Protein AF-A0A538PQ55-F1 (afdb_monomer)

Foldseek 3Di:
DPDPPLDDPVVLLVVLCVPQNPDDDCVVPVVSVVVSCVVCVCNVCVPPPPRDDDDDDDDDDDDDDDDDPPPDPDPCPPVNVVVVVVVVVVVVVVVVVVVVVVVVD

Radius of gyration: 23.73 Å; Cα contacts (8 Å, |Δi|>4): 25; chains: 1; bounding box: 51×31×63 Å

Solvent-accessible surface area (backbone atoms only — not comparable to full-atom values): 6960 Å² total; per-residue (Å²): 102,79,77,80,78,77,70,52,70,69,55,53,53,52,50,48,34,72,75,63,42,92,69,76,60,55,89,84,46,55,65,56,61,55,51,51,43,70,76,42,33,80,66,70,40,68,82,42,96,87,64,78,86,84,87,86,78,86,62,77,87,83,80,96,70,93,70,85,85,86,79,73,82,87,70,77,46,72,70,55,53,54,51,52,53,56,51,51,53,52,51,51,55,55,48,51,55,52,49,51,62,59,71,78,105

Secondary structure (DSSP, 8-state):
--------HHHHHHHHHHHH-S---TTT-THHHHHHHHHHHHHHSTT-TTS-----------S--------STT---HHHHHHHHHHHHHHHHHHHHHHHHHHT-

Mean predicted aligned error: 19.4 Å

pLDDT: mean 71.1, std 18.56, range [37.12, 94.06]

Sequence (105 aa):
MAKKKTLSDKEIVKEVITNFGPVIDLRKTPNVIIEILRRHGGSVVADAPDGGVSVAGVGTPPGPATRNISSLGNVVDNVQLMKEILKLSKQVASLSERLEKVTVK

Structure (mmCIF, N/CA/C/O backbone):
data_AF-A0A538PQ55-F1
#
_entry.id   AF-A0A538PQ55-F1
#
loop_
_atom_site.group_PDB
_atom_site.id
_atom_site.type_symbol
_atom_site.label_atom_id
_atom_site.label_alt_id
_atom_site.label_comp_id
_atom_site.label_asym_id
_atom_site.label_entity_id
_atom_site.label_seq_id
_atom_site.pdbx_PDB_ins_code
_atom_site.Cartn_x
_atom_site.Cartn_y
_atom_site.Cartn_z
_atom_site.occupancy
_atom_site.B_iso_or_equiv
_atom_site.auth_seq_id
_atom_site.auth_comp_id
_atom_site.auth_asym_id
_atom_site.auth_atom_id
_atom_site.pdbx_PDB_model_num
ATOM 1 N N . MET A 1 1 ? 22.598 18.537 2.824 1.00 37.12 1 MET A N 1
ATOM 2 C CA . MET A 1 1 ? 21.286 18.303 2.179 1.00 37.12 1 MET A CA 1
ATOM 3 C C . MET A 1 1 ? 21.435 17.100 1.265 1.00 37.12 1 MET A C 1
ATOM 5 O O . MET A 1 1 ? 22.252 17.159 0.356 1.00 37.12 1 MET A O 1
ATOM 9 N N . ALA A 1 2 ? 20.763 15.984 1.554 1.00 40.12 2 ALA A N 1
ATOM 10 C CA . ALA A 1 2 ? 20.844 14.805 0.697 1.00 40.12 2 ALA A CA 1
ATOM 11 C C . ALA A 1 2 ? 20.109 15.109 -0.614 1.00 40.12 2 ALA A C 1
ATOM 13 O O . ALA A 1 2 ? 18.914 15.398 -0.612 1.00 40.12 2 ALA A O 1
ATOM 14 N N . LYS A 1 3 ? 20.848 15.109 -1.723 1.00 38.94 3 LYS A N 1
ATOM 15 C CA . LYS A 1 3 ? 20.304 15.274 -3.069 1.00 38.94 3 LYS A CA 1
ATOM 16 C C . LYS A 1 3 ? 19.341 14.106 -3.298 1.00 38.94 3 LYS A C 1
ATOM 18 O O . LYS A 1 3 ? 19.791 12.963 -3.352 1.00 38.94 3 LYS A O 1
ATOM 23 N N . LYS A 1 4 ? 18.028 14.370 -3.333 1.00 50.94 4 LYS A N 1
ATOM 24 C CA . LYS A 1 4 ? 17.005 13.348 -3.602 1.00 50.94 4 LYS A CA 1
ATOM 25 C C . LYS A 1 4 ? 17.358 12.737 -4.956 1.00 50.94 4 LYS A C 1
ATOM 27 O O . LYS A 1 4 ? 17.288 13.423 -5.971 1.00 50.94 4 LYS A O 1
ATOM 32 N N . LYS A 1 5 ? 17.855 11.498 -4.952 1.00 53.06 5 LYS A N 1
ATOM 33 C CA . LYS A 1 5 ? 18.203 10.780 -6.175 1.00 53.06 5 LYS A CA 1
ATOM 34 C C . LYS A 1 5 ? 16.888 10.522 -6.900 1.00 53.06 5 LYS A C 1
ATOM 36 O O . LYS A 1 5 ? 16.117 9.665 -6.485 1.00 53.06 5 LYS A O 1
ATOM 41 N N . THR A 1 6 ? 16.600 11.333 -7.907 1.00 62.59 6 THR A N 1
ATOM 42 C CA . THR A 1 6 ? 15.527 11.084 -8.865 1.00 62.59 6 THR A CA 1
ATOM 43 C C . THR A 1 6 ? 15.888 9.792 -9.581 1.00 62.59 6 THR A C 1
ATOM 45 O O . THR A 1 6 ? 16.841 9.761 -10.361 1.00 62.59 6 THR A O 1
ATOM 48 N N . LEU A 1 7 ? 15.214 8.702 -9.217 1.00 68.00 7 LEU A N 1
ATOM 49 C CA . LEU A 1 7 ? 15.305 7.461 -9.972 1.00 68.00 7 LEU A CA 1
ATOM 50 C C . LEU A 1 7 ? 14.696 7.723 -11.344 1.00 68.00 7 LEU A C 1
ATOM 52 O O . LEU A 1 7 ? 13.666 8.387 -11.449 1.00 68.00 7 LEU A O 1
ATOM 56 N N . SER A 1 8 ? 15.349 7.228 -12.385 1.00 78.88 8 SER A N 1
ATOM 57 C CA . SER A 1 8 ? 14.765 7.243 -13.720 1.00 78.88 8 SER A CA 1
ATOM 58 C C . SER A 1 8 ? 13.537 6.332 -13.758 1.00 78.88 8 SER A C 1
ATOM 60 O O . SER A 1 8 ? 13.490 5.313 -13.063 1.00 78.88 8 SER A O 1
ATOM 62 N N . ASP A 1 9 ? 12.566 6.638 -14.616 1.00 79.06 9 ASP A N 1
ATOM 63 C CA . ASP A 1 9 ? 11.341 5.835 -14.762 1.00 79.06 9 ASP A CA 1
ATOM 64 C C . ASP A 1 9 ? 11.636 4.349 -15.004 1.00 79.06 9 ASP A C 1
ATOM 66 O O . ASP A 1 9 ? 10.947 3.465 -14.499 1.00 79.06 9 ASP A O 1
ATOM 70 N N . LYS A 1 10 ? 12.727 4.057 -15.721 1.00 84.19 10 LYS A N 1
ATOM 71 C CA . LYS A 1 10 ? 13.191 2.689 -15.989 1.00 84.19 10 LYS A CA 1
ATOM 72 C C . LYS A 1 10 ? 13.616 1.949 -14.721 1.00 84.19 10 LYS A C 1
ATOM 74 O O . LYS A 1 10 ? 13.392 0.745 -14.615 1.00 84.19 10 LYS A O 1
ATOM 79 N N . GLU A 1 11 ? 14.231 2.644 -13.770 1.00 85.25 11 GLU A N 1
ATOM 80 C CA . GLU A 1 11 ? 14.621 2.065 -12.483 1.00 85.25 11 GLU A CA 1
ATOM 81 C C . GLU A 1 11 ? 13.392 1.794 -11.614 1.00 85.25 11 GLU A C 1
ATOM 83 O O . GLU A 1 11 ? 13.306 0.722 -11.019 1.00 85.25 11 GLU A O 1
ATOM 88 N N . ILE A 1 12 ? 12.410 2.702 -11.624 1.00 84.31 12 ILE A N 1
ATOM 89 C CA . ILE A 1 12 ? 11.134 2.529 -10.914 1.00 84.31 12 ILE A CA 1
ATOM 90 C C . ILE A 1 12 ? 10.382 1.314 -11.464 1.00 84.31 12 ILE A C 1
ATOM 92 O O . ILE A 1 12 ? 9.971 0.443 -10.701 1.00 84.31 12 ILE A O 1
ATOM 96 N N . VAL A 1 13 ? 10.250 1.197 -12.788 1.00 86.19 13 VAL A N 1
ATOM 97 C CA . VAL A 1 13 ? 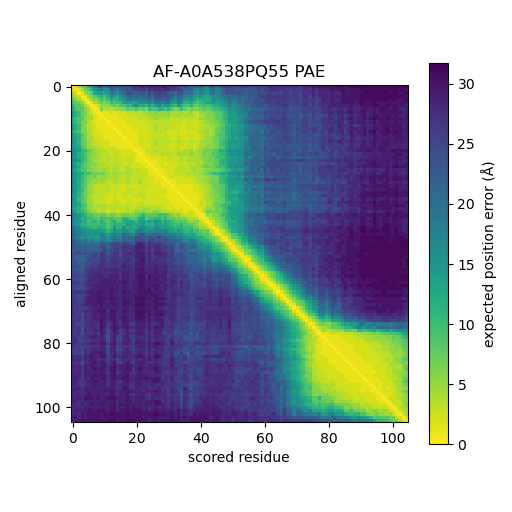9.587 0.047 -13.426 1.00 86.19 13 VAL A CA 1
ATOM 98 C C . VAL A 1 13 ? 10.309 -1.259 -13.090 1.00 86.19 13 VAL A C 1
ATOM 100 O O . VAL A 1 13 ? 9.663 -2.248 -12.749 1.00 86.19 13 VAL A O 1
ATOM 103 N N . LYS A 1 14 ? 11.647 -1.273 -13.124 1.00 90.19 14 LYS A N 1
ATOM 104 C CA . LYS A 1 14 ? 12.435 -2.456 -12.751 1.00 90.19 14 LYS A CA 1
ATOM 105 C C . LYS A 1 14 ? 12.204 -2.857 -11.293 1.00 90.19 14 LYS A C 1
ATOM 107 O O . LYS A 1 14 ? 12.063 -4.045 -11.006 1.00 90.19 14 LYS A O 1
ATOM 112 N N . GLU A 1 15 ? 12.154 -1.893 -10.383 1.00 87.88 15 GLU A N 1
ATOM 113 C CA . GLU A 1 15 ? 11.885 -2.131 -8.964 1.00 87.88 15 GLU A CA 1
ATOM 114 C C . GLU A 1 15 ? 10.468 -2.675 -8.741 1.00 87.88 15 GLU A C 1
ATOM 116 O O . GLU A 1 15 ? 10.294 -3.660 -8.023 1.00 87.88 15 GLU A O 1
ATOM 121 N N . VAL A 1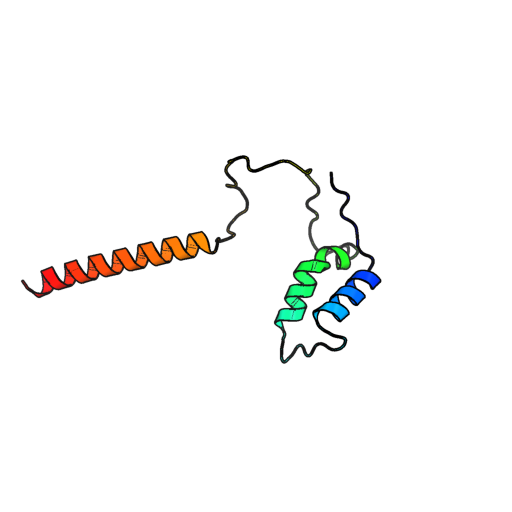 16 ? 9.464 -2.107 -9.414 1.00 89.06 16 VAL A N 1
ATOM 122 C CA . VAL A 1 16 ? 8.075 -2.589 -9.355 1.00 89.06 16 VAL A CA 1
ATOM 123 C C . VAL A 1 16 ? 7.976 -4.029 -9.856 1.00 89.06 16 VAL A C 1
ATOM 125 O O . VAL A 1 16 ? 7.392 -4.866 -9.172 1.00 89.06 16 VAL A O 1
ATOM 128 N N . ILE A 1 17 ? 8.601 -4.346 -10.993 1.00 89.81 17 ILE A N 1
ATOM 129 C CA . ILE A 1 17 ? 8.617 -5.712 -11.539 1.00 89.81 17 ILE A CA 1
ATOM 130 C C . ILE A 1 17 ? 9.326 -6.681 -10.586 1.00 89.81 17 ILE A C 1
ATOM 132 O O . ILE A 1 17 ? 8.881 -7.814 -10.421 1.00 89.81 17 ILE A O 1
ATOM 136 N N . THR A 1 18 ? 10.406 -6.244 -9.935 1.00 90.31 18 THR A N 1
ATOM 137 C CA . THR A 1 18 ? 11.163 -7.080 -8.988 1.00 90.31 18 THR A CA 1
ATOM 138 C C . THR A 1 18 ? 10.343 -7.403 -7.739 1.00 90.31 18 THR A C 1
ATOM 140 O O . THR A 1 18 ? 10.374 -8.533 -7.262 1.00 90.31 18 THR A O 1
ATOM 143 N N . ASN A 1 19 ? 9.597 -6.427 -7.220 1.00 86.44 19 ASN A N 1
ATOM 144 C CA . ASN A 1 19 ? 8.868 -6.562 -5.958 1.00 86.44 19 ASN A CA 1
ATOM 145 C C . ASN A 1 19 ? 7.470 -7.173 -6.118 1.00 86.44 19 ASN A C 1
ATOM 147 O O . ASN A 1 19 ? 7.015 -7.896 -5.235 1.00 86.44 19 ASN A O 1
ATOM 151 N N . PHE A 1 20 ? 6.781 -6.876 -7.222 1.00 87.44 20 PHE A N 1
ATOM 152 C CA . PHE A 1 20 ? 5.370 -7.228 -7.420 1.00 87.44 20 PHE A CA 1
ATOM 153 C C . PHE A 1 20 ? 5.127 -8.144 -8.627 1.00 87.44 20 PHE A C 1
ATOM 155 O O . PHE A 1 20 ? 4.012 -8.627 -8.814 1.00 87.44 20 PHE A O 1
ATOM 162 N N . GLY A 1 21 ? 6.165 -8.424 -9.418 1.00 87.88 21 GLY A N 1
ATOM 163 C CA . GLY A 1 21 ? 6.094 -9.268 -10.604 1.00 87.88 21 GLY A CA 1
ATOM 164 C C . GLY A 1 21 ? 5.774 -8.500 -11.895 1.00 87.88 21 GLY A C 1
ATOM 165 O O . GLY A 1 21 ? 5.446 -7.314 -11.875 1.00 87.88 21 GLY A O 1
ATOM 166 N N . PRO A 1 22 ? 5.874 -9.176 -13.053 1.00 89.50 22 PRO A N 1
ATOM 167 C CA . PRO A 1 22 ? 5.673 -8.557 -14.365 1.00 89.50 22 PRO A CA 1
ATOM 168 C C . PRO A 1 22 ? 4.205 -8.232 -14.682 1.00 89.50 22 PRO A C 1
ATOM 170 O O . PRO A 1 22 ? 3.942 -7.411 -15.556 1.00 89.50 22 PRO A O 1
ATOM 173 N N . VAL A 1 23 ? 3.248 -8.874 -14.002 1.00 91.56 23 VAL A N 1
ATOM 174 C CA . VAL A 1 23 ? 1.806 -8.677 -14.205 1.00 91.56 23 VAL A CA 1
ATOM 175 C C . VAL A 1 23 ? 1.131 -8.533 -12.848 1.00 91.56 23 VAL A C 1
ATOM 177 O O . VAL A 1 23 ? 1.236 -9.421 -12.005 1.00 91.56 23 VAL A O 1
ATOM 180 N N . ILE A 1 24 ? 0.410 -7.427 -12.659 1.00 89.62 24 ILE A N 1
ATOM 181 C CA . ILE A 1 24 ? -0.310 -7.116 -11.421 1.00 89.62 24 ILE A CA 1
ATOM 182 C C . ILE A 1 24 ? -1.813 -7.154 -11.712 1.00 89.62 24 ILE A C 1
ATOM 184 O O . ILE A 1 24 ? -2.325 -6.362 -12.503 1.00 89.62 24 ILE A O 1
ATOM 188 N N . ASP A 1 25 ? -2.532 -8.067 -11.060 1.00 91.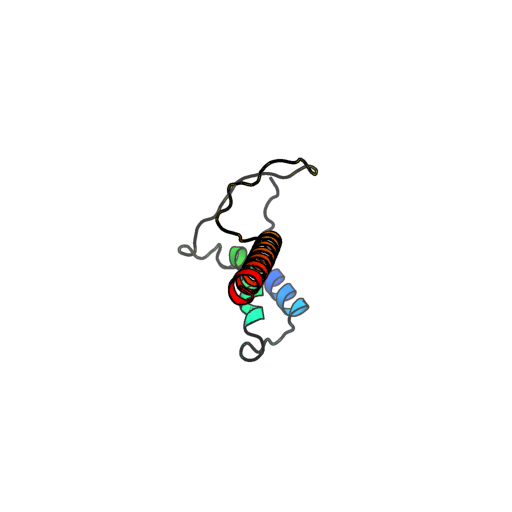62 25 ASP A N 1
ATOM 189 C CA . ASP A 1 25 ? 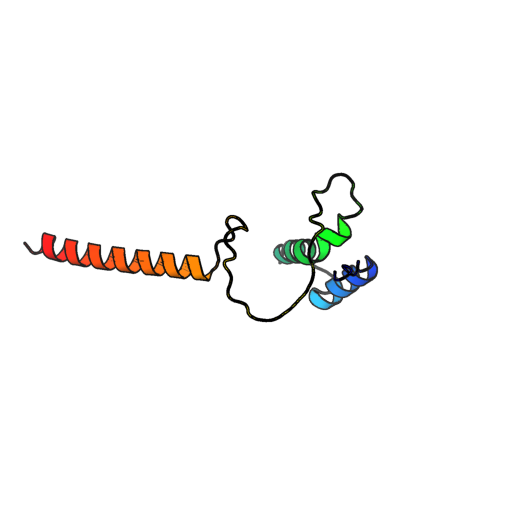-3.994 -8.148 -11.135 1.00 91.62 25 ASP A CA 1
ATOM 190 C C . ASP A 1 25 ? -4.629 -7.227 -10.085 1.00 91.62 25 ASP A C 1
ATOM 192 O O . ASP A 1 25 ? -4.855 -7.605 -8.933 1.00 91.62 25 ASP A O 1
ATOM 196 N N . LEU A 1 26 ? -4.941 -5.998 -10.495 1.00 91.06 26 LEU A N 1
ATOM 197 C CA . LEU A 1 26 ? -5.492 -4.969 -9.610 1.00 91.06 26 LEU A CA 1
ATOM 198 C C . LEU A 1 26 ? -6.880 -5.307 -9.047 1.00 91.06 26 LEU A C 1
ATOM 200 O O . LEU A 1 26 ? -7.288 -4.695 -8.062 1.00 91.06 26 LEU A O 1
ATOM 204 N N . ARG A 1 27 ? -7.613 -6.268 -9.627 1.00 89.62 27 ARG A N 1
ATOM 205 C CA . ARG A 1 27 ? -8.897 -6.717 -9.059 1.00 89.62 27 ARG A CA 1
ATOM 206 C C . ARG A 1 27 ? -8.688 -7.584 -7.827 1.00 89.62 27 ARG A C 1
ATOM 208 O O . ARG A 1 27 ? -9.500 -7.543 -6.909 1.00 89.62 27 AR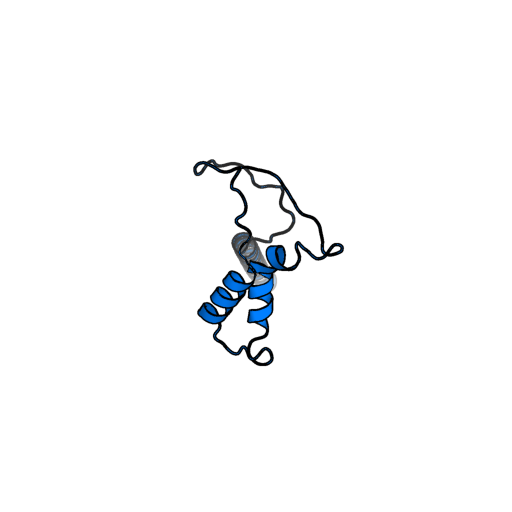G A O 1
ATOM 215 N N . LYS A 1 28 ? -7.607 -8.364 -7.810 1.00 90.31 28 LYS A N 1
ATOM 216 C CA . LYS A 1 28 ? -7.243 -9.229 -6.683 1.00 90.31 28 LYS A CA 1
ATOM 217 C C . LYS A 1 28 ? -6.452 -8.473 -5.625 1.00 90.31 28 LYS A C 1
ATOM 219 O O . LYS A 1 28 ? -6.654 -8.706 -4.437 1.00 90.31 28 LYS A O 1
ATOM 224 N N . THR A 1 29 ? -5.562 -7.575 -6.043 1.00 88.19 29 THR A N 1
ATOM 225 C CA . THR A 1 29 ? -4.639 -6.868 -5.145 1.00 88.19 29 THR A CA 1
ATOM 226 C C . THR A 1 29 ? -4.583 -5.359 -5.432 1.00 88.19 29 THR A C 1
ATOM 228 O O . THR A 1 29 ? -3.533 -4.820 -5.786 1.00 88.19 29 THR A O 1
ATOM 231 N N . PRO A 1 30 ? -5.689 -4.621 -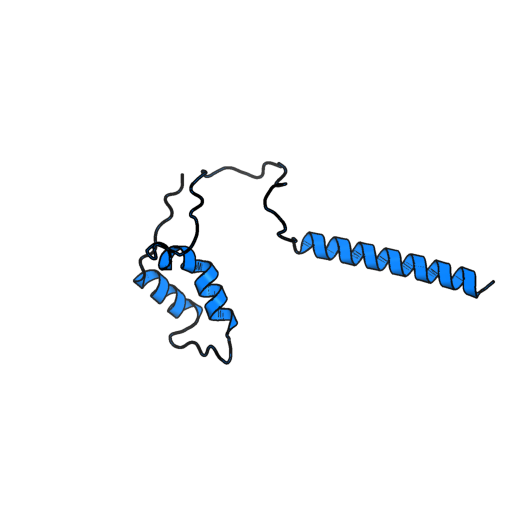5.210 1.00 87.75 30 PRO A N 1
ATOM 232 C CA . PRO A 1 30 ? -5.742 -3.174 -5.457 1.00 87.75 30 PRO A CA 1
ATOM 233 C C . PRO A 1 30 ? -4.777 -2.368 -4.572 1.00 87.75 30 PRO A C 1
ATOM 235 O O . PRO A 1 30 ? -4.401 -1.251 -4.903 1.00 87.75 30 PRO A O 1
ATOM 238 N N . ASN A 1 31 ? -4.325 -2.927 -3.452 1.00 88.06 31 ASN A N 1
ATOM 239 C CA . ASN A 1 31 ? -3.430 -2.236 -2.519 1.00 88.06 31 ASN A CA 1
ATOM 240 C C . ASN A 1 31 ? -2.036 -1.979 -3.120 1.00 88.06 31 ASN A C 1
ATOM 242 O O . ASN A 1 31 ? -1.362 -1.026 -2.737 1.00 88.06 31 ASN A O 1
ATOM 246 N N . VAL A 1 32 ? -1.623 -2.807 -4.086 1.00 88.31 32 VAL A N 1
ATOM 247 C CA . VAL A 1 32 ? -0.292 -2.747 -4.705 1.00 88.31 32 VAL A CA 1
ATOM 248 C C . VAL A 1 32 ? -0.093 -1.430 -5.452 1.00 88.31 32 VAL A C 1
ATOM 250 O O . VAL A 1 32 ? 0.953 -0.800 -5.314 1.00 88.31 32 VAL A O 1
ATOM 253 N N . ILE A 1 33 ? -1.107 -0.946 -6.181 1.00 85.00 33 ILE A N 1
ATOM 254 C CA . ILE A 1 33 ? -0.985 0.328 -6.906 1.00 85.00 33 ILE A CA 1
ATOM 255 C C . ILE A 1 33 ? -0.869 1.520 -5.949 1.00 85.00 33 ILE A C 1
ATOM 257 O O . ILE A 1 33 ? -0.097 2.442 -6.203 1.00 85.00 33 ILE A O 1
ATOM 261 N N . ILE A 1 34 ? -1.566 1.478 -4.809 1.00 84.25 34 ILE A N 1
ATOM 262 C CA . ILE A 1 34 ? -1.485 2.522 -3.779 1.00 84.25 34 ILE A CA 1
ATOM 263 C C . ILE A 1 34 ? -0.075 2.561 -3.179 1.00 84.25 34 ILE A C 1
ATOM 265 O O . ILE A 1 34 ? 0.478 3.640 -2.963 1.00 84.25 34 ILE A O 1
ATOM 269 N N . GLU A 1 35 ? 0.534 1.399 -2.942 1.00 84.19 35 GLU A N 1
ATOM 270 C CA . GLU A 1 35 ? 1.896 1.310 -2.416 1.00 84.19 35 GLU A CA 1
ATOM 271 C C . GLU A 1 35 ? 2.940 1.830 -3.416 1.00 84.19 35 GLU A C 1
ATOM 273 O O . GLU A 1 35 ? 3.814 2.616 -3.037 1.00 84.19 35 GLU A O 1
ATOM 278 N N . ILE A 1 36 ? 2.807 1.471 -4.697 1.00 86.31 36 ILE A N 1
ATOM 279 C CA . ILE A 1 36 ? 3.678 1.962 -5.777 1.00 86.31 36 ILE A CA 1
ATOM 280 C C . ILE A 1 36 ? 3.592 3.490 -5.877 1.00 86.31 36 ILE A C 1
ATOM 282 O O . ILE A 1 36 ? 4.621 4.166 -5.903 1.00 86.31 36 ILE A O 1
ATOM 286 N N . LEU A 1 37 ? 2.382 4.055 -5.862 1.00 83.38 37 LEU A N 1
ATOM 287 C CA . LEU A 1 37 ? 2.171 5.504 -5.908 1.00 83.38 37 LEU A CA 1
ATOM 288 C C . LEU A 1 37 ? 2.674 6.209 -4.646 1.00 83.38 37 LEU A C 1
ATOM 290 O O . LEU A 1 37 ? 3.244 7.293 -4.735 1.00 83.38 37 LEU A O 1
ATOM 294 N N . ARG A 1 38 ? 2.542 5.604 -3.465 1.00 80.75 38 ARG A N 1
ATOM 295 C CA . ARG A 1 38 ? 3.105 6.171 -2.233 1.00 80.75 38 ARG A CA 1
ATOM 296 C C . ARG A 1 38 ? 4.635 6.220 -2.283 1.00 80.75 38 ARG A C 1
ATOM 298 O O . ARG A 1 38 ? 5.220 7.195 -1.816 1.00 80.75 38 ARG A O 1
ATOM 305 N N . ARG A 1 39 ? 5.284 5.184 -2.824 1.00 82.56 39 ARG A N 1
ATOM 306 C CA . ARG A 1 39 ? 6.753 5.075 -2.864 1.00 82.56 39 ARG A CA 1
ATOM 307 C C . ARG A 1 39 ? 7.375 5.887 -4.004 1.00 82.56 39 ARG A C 1
ATOM 309 O O . ARG A 1 39 ? 8.421 6.500 -3.803 1.00 82.56 39 ARG A O 1
ATOM 316 N N . HIS A 1 40 ? 6.721 5.942 -5.164 1.00 81.00 40 HIS A N 1
ATOM 317 C CA . HIS A 1 40 ? 7.286 6.515 -6.393 1.00 81.00 40 HIS A CA 1
ATOM 318 C C . HIS A 1 40 ? 6.470 7.665 -7.001 1.00 81.00 40 HIS A C 1
ATOM 320 O O . HIS A 1 40 ? 6.963 8.345 -7.898 1.00 81.00 40 HIS A O 1
ATOM 326 N N . GLY A 1 41 ? 5.262 7.950 -6.508 1.00 67.31 41 GLY A N 1
ATOM 327 C CA . GLY A 1 41 ? 4.375 8.979 -7.067 1.00 67.31 41 GLY A CA 1
ATOM 328 C C . GLY A 1 41 ? 4.995 10.373 -7.062 1.00 67.31 41 GLY A C 1
ATOM 329 O O . GLY A 1 41 ? 4.880 11.092 -8.040 1.00 67.31 41 GLY A O 1
ATOM 330 N N . GLY A 1 42 ? 5.777 10.724 -6.039 1.00 68.62 42 GLY A N 1
ATOM 331 C CA . GLY A 1 42 ? 6.512 11.995 -6.020 1.00 68.62 42 GLY A CA 1
ATOM 332 C C . GLY A 1 42 ? 7.680 12.092 -7.014 1.00 68.62 42 GLY A C 1
ATOM 333 O O . GLY A 1 42 ? 8.289 13.152 -7.096 1.00 68.62 42 GLY A O 1
ATOM 334 N N . SER A 1 43 ? 8.041 11.004 -7.703 1.00 62.50 43 SER A N 1
ATOM 335 C CA . SER A 1 43 ? 9.037 10.988 -8.788 1.00 62.50 43 SER A CA 1
ATOM 336 C C . SER A 1 43 ? 8.368 10.977 -10.163 1.00 62.50 43 SER A C 1
ATOM 338 O O . SER A 1 43 ? 8.889 11.590 -11.079 1.00 62.50 43 SER A O 1
ATOM 340 N N . VAL A 1 44 ? 7.208 10.322 -10.287 1.00 59.31 44 VAL A N 1
ATOM 341 C CA . VAL A 1 44 ? 6.435 10.218 -11.540 1.00 59.31 44 VAL A CA 1
ATOM 342 C C . VAL A 1 44 ? 5.559 11.456 -11.782 1.00 59.31 44 VAL A C 1
ATOM 344 O O . VAL A 1 44 ? 5.337 11.853 -12.918 1.00 59.31 44 VAL A O 1
ATOM 347 N N . VAL A 1 45 ? 5.067 12.092 -10.715 1.00 56.94 45 VAL A N 1
ATOM 348 C CA . VAL A 1 45 ? 4.182 13.274 -10.777 1.00 56.94 45 VAL A CA 1
ATOM 349 C C . VAL A 1 45 ? 4.981 14.587 -10.750 1.00 56.94 45 VAL A C 1
ATOM 351 O O . VAL A 1 45 ? 4.417 15.654 -10.949 1.00 56.94 45 VAL A O 1
ATOM 354 N N . ALA A 1 46 ? 6.303 14.532 -10.550 1.00 53.53 46 ALA A N 1
ATOM 355 C CA . ALA A 1 46 ? 7.153 15.724 -10.487 1.00 53.53 46 ALA A CA 1
ATOM 356 C C . ALA A 1 46 ? 7.203 16.523 -11.808 1.00 53.53 46 ALA A C 1
ATOM 358 O O . ALA A 1 46 ? 7.425 17.729 -11.758 1.00 53.53 46 ALA A O 1
ATOM 359 N N . ASP A 1 47 ? 6.942 15.877 -12.951 1.00 51.00 47 ASP A N 1
ATOM 360 C CA . ASP A 1 47 ? 6.860 16.517 -14.275 1.00 51.00 47 ASP A CA 1
ATOM 361 C C . ASP A 1 47 ? 5.418 16.872 -14.698 1.00 51.00 47 ASP A C 1
ATOM 363 O O . ASP A 1 47 ? 5.195 17.362 -15.805 1.00 51.00 47 ASP A O 1
ATOM 367 N N . ALA A 1 48 ? 4.419 16.657 -13.831 1.00 51.88 48 ALA A N 1
ATOM 368 C CA . ALA A 1 48 ? 3.043 17.083 -14.070 1.00 51.88 48 ALA A CA 1
ATOM 369 C C . ALA A 1 48 ? 2.802 18.450 -13.391 1.00 51.88 48 ALA A C 1
ATOM 371 O O . ALA A 1 48 ? 2.756 18.512 -12.159 1.00 51.88 48 ALA A O 1
ATOM 372 N N . PRO A 1 49 ? 2.627 19.550 -14.151 1.00 51.06 49 PRO A N 1
ATOM 373 C CA . PRO A 1 49 ? 2.603 20.907 -13.598 1.00 51.06 49 PRO A CA 1
ATOM 374 C C . PRO A 1 49 ? 1.426 21.228 -12.654 1.00 51.06 49 PRO A C 1
ATOM 376 O O . PRO A 1 49 ? 1.474 22.259 -11.995 1.00 51.06 49 PRO A O 1
ATOM 379 N N . ASP A 1 50 ? 0.436 20.340 -12.493 1.00 51.31 50 ASP A N 1
ATOM 380 C CA . ASP A 1 50 ? -0.766 20.585 -11.672 1.00 51.31 50 ASP A CA 1
ATOM 381 C C . ASP A 1 50 ? -0.957 19.586 -10.503 1.00 51.31 50 ASP A C 1
ATOM 383 O O . ASP A 1 50 ? -2.063 19.386 -10.000 1.00 51.31 50 ASP A O 1
ATOM 387 N N . GLY A 1 51 ? 0.122 18.941 -10.039 1.00 48.94 51 GLY A N 1
ATOM 388 C CA . GLY A 1 51 ? 0.069 17.788 -9.127 1.00 48.94 51 GLY A CA 1
ATOM 389 C C . GLY A 1 51 ? 0.603 17.960 -7.696 1.00 48.94 51 GLY A C 1
ATOM 390 O O . GLY A 1 51 ? 1.046 16.973 -7.120 1.00 48.94 51 GLY A O 1
ATOM 391 N N . GLY A 1 52 ? 0.573 19.153 -7.096 1.00 46.31 52 GLY A N 1
ATOM 392 C CA . GLY A 1 52 ? 0.756 19.317 -5.641 1.00 46.31 52 GLY A CA 1
ATOM 393 C C . GLY A 1 52 ? 2.195 19.518 -5.123 1.00 46.31 52 GLY A C 1
ATOM 394 O O . GLY A 1 52 ? 3.180 18.990 -5.624 1.00 46.31 52 GLY A O 1
ATOM 395 N N . VAL A 1 53 ? 2.288 20.349 -4.084 1.00 44.38 53 VAL A N 1
ATOM 396 C CA . VAL A 1 53 ? 3.472 21.072 -3.593 1.00 44.38 53 VAL A CA 1
ATOM 397 C C . VAL A 1 53 ? 4.671 20.221 -3.135 1.00 44.38 53 VAL A C 1
ATOM 399 O O . VAL A 1 53 ? 4.562 19.315 -2.311 1.00 44.38 53 VAL A O 1
ATOM 402 N N . SER A 1 54 ? 5.860 20.621 -3.596 1.00 50.22 54 SER A N 1
ATOM 403 C CA . SER A 1 54 ? 7.161 20.200 -3.065 1.00 50.22 54 SER A CA 1
ATOM 404 C C . SER A 1 54 ? 7.470 20.900 -1.738 1.00 50.22 54 SER A C 1
ATOM 406 O O . SER A 1 54 ? 7.537 22.125 -1.692 1.00 50.22 54 SER A O 1
ATOM 408 N N . VAL A 1 55 ? 7.762 20.144 -0.675 1.00 46.62 55 VAL A N 1
ATOM 409 C CA . VAL A 1 55 ? 8.445 20.684 0.514 1.00 46.62 55 VAL A CA 1
ATOM 410 C C . VAL A 1 55 ? 9.952 20.462 0.385 1.00 46.62 55 VAL A C 1
ATOM 412 O O . VAL A 1 55 ? 10.491 19.400 0.691 1.00 46.62 55 VAL A O 1
ATOM 415 N N . ALA A 1 56 ? 10.637 21.481 -0.130 1.00 51.38 56 ALA A N 1
ATOM 416 C CA . ALA A 1 56 ? 12.086 21.585 -0.100 1.00 51.38 56 ALA A CA 1
ATOM 417 C C . ALA A 1 56 ? 12.534 22.111 1.273 1.00 51.38 56 ALA A C 1
ATOM 419 O O . ALA A 1 56 ? 12.192 23.229 1.647 1.00 51.38 56 ALA A O 1
ATOM 420 N N . GLY A 1 57 ? 13.332 21.336 2.010 1.00 46.84 57 GLY A N 1
ATOM 421 C CA . GLY A 1 57 ? 14.075 21.858 3.156 1.00 46.84 57 GL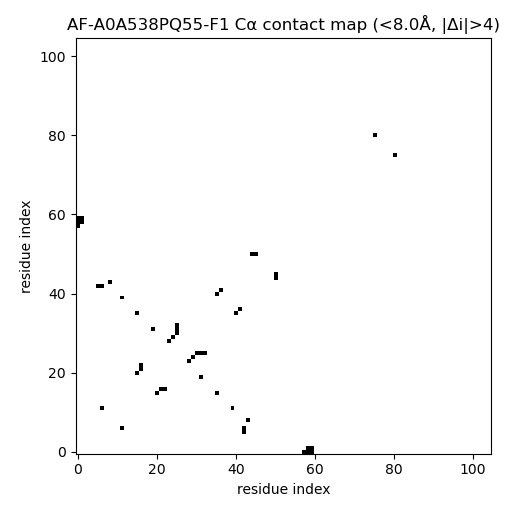Y A CA 1
ATOM 422 C C . GLY A 1 57 ? 14.459 20.814 4.197 1.00 46.84 57 GLY A C 1
ATOM 423 O O . GLY A 1 57 ? 13.610 20.077 4.669 1.00 46.84 57 GLY A O 1
ATOM 424 N N . VAL A 1 58 ? 15.743 20.861 4.575 1.00 44.06 58 VAL A N 1
ATOM 425 C CA . VAL A 1 58 ? 16.462 20.165 5.667 1.00 44.06 58 VAL A CA 1
ATOM 426 C C . VAL A 1 58 ? 16.741 18.668 5.413 1.00 44.06 58 VAL A C 1
ATOM 428 O O . VAL A 1 58 ? 15.845 17.868 5.221 1.00 44.06 58 VAL A O 1
ATOM 431 N N . GLY A 1 59 ? 17.973 18.163 5.285 1.00 39.44 59 GLY A N 1
ATOM 432 C CA . GLY A 1 59 ? 19.199 18.492 6.012 1.00 39.44 59 GLY A CA 1
ATOM 433 C C . GLY A 1 59 ? 19.473 17.375 7.032 1.00 39.44 59 GLY A C 1
ATOM 434 O O . GLY A 1 59 ? 18.997 17.448 8.149 1.00 39.44 59 GLY A O 1
ATOM 435 N N . THR A 1 60 ? 20.174 16.309 6.643 1.00 58.59 60 THR A N 1
ATOM 436 C CA . THR A 1 60 ? 20.623 15.203 7.528 1.00 58.59 60 THR A CA 1
ATOM 437 C C . THR A 1 60 ? 21.943 15.570 8.237 1.00 58.59 60 THR A C 1
ATOM 439 O O . THR A 1 60 ? 22.665 16.371 7.631 1.00 58.59 60 THR A O 1
ATOM 442 N N . PRO A 1 61 ? 22.460 14.867 9.282 1.00 68.44 61 PRO A N 1
ATOM 443 C CA . PRO A 1 61 ? 21.941 14.143 10.489 1.00 68.44 61 PRO A CA 1
ATOM 444 C C . PRO A 1 61 ? 22.724 14.592 11.797 1.00 68.44 61 PRO A C 1
ATOM 446 O O . PRO A 1 61 ? 23.656 15.374 11.613 1.00 68.44 61 PRO A O 1
ATOM 449 N N . PRO A 1 62 ? 22.447 14.236 13.097 1.00 49.25 62 PRO A N 1
ATOM 450 C CA . PRO A 1 62 ? 22.731 12.903 13.696 1.00 49.25 62 PRO A CA 1
ATOM 451 C C . PRO A 1 62 ? 21.904 12.488 14.959 1.00 49.25 62 PRO A C 1
ATOM 453 O O . PRO A 1 62 ? 21.480 13.316 15.755 1.00 49.25 62 PRO A O 1
ATOM 456 N N . GLY A 1 63 ? 21.809 11.175 15.211 1.00 43.62 63 GLY A N 1
ATOM 457 C CA . GLY A 1 63 ? 21.630 10.584 16.554 1.00 43.62 63 GLY A CA 1
ATOM 458 C C . GLY A 1 63 ? 20.299 10.814 17.304 1.00 43.62 63 GLY A C 1
ATOM 459 O O . GLY A 1 63 ? 19.505 11.684 16.956 1.00 43.62 63 GLY A O 1
ATOM 460 N N . PRO A 1 64 ? 20.018 10.011 18.349 1.00 52.62 64 PRO A N 1
ATOM 461 C CA . PRO A 1 64 ? 18.755 10.041 19.073 1.00 52.62 64 PRO A CA 1
ATOM 462 C C . PRO A 1 64 ? 18.762 11.221 20.048 1.00 52.62 64 PRO A C 1
ATOM 464 O O . PRO A 1 64 ? 19.121 11.080 21.212 1.00 52.62 64 PRO A O 1
ATOM 467 N N . ALA A 1 65 ? 18.396 12.407 19.578 1.00 42.06 65 ALA A N 1
ATOM 468 C CA . ALA A 1 65 ? 18.145 13.537 20.458 1.00 42.06 65 ALA A CA 1
ATOM 469 C C . ALA A 1 65 ? 16.637 13.710 20.623 1.00 42.06 65 ALA A C 1
ATOM 471 O O . ALA A 1 65 ? 15.940 14.248 19.766 1.00 42.06 65 ALA A O 1
ATOM 472 N N . THR A 1 66 ? 16.162 13.217 21.760 1.00 53.00 66 THR A N 1
ATOM 473 C CA . THR A 1 66 ? 14.967 13.638 22.488 1.00 53.00 66 THR A CA 1
ATOM 474 C C . THR A 1 66 ? 14.595 15.085 22.153 1.00 53.00 66 THR A C 1
ATOM 476 O O . THR A 1 66 ? 15.222 16.006 22.666 1.00 53.00 66 THR A O 1
ATOM 479 N N . ARG A 1 67 ? 13.603 15.307 21.282 1.00 42.19 67 ARG A N 1
ATOM 480 C CA . ARG A 1 67 ? 12.909 16.598 21.129 1.00 42.19 67 ARG A CA 1
ATOM 481 C C . ARG A 1 67 ? 11.640 16.435 20.292 1.00 42.19 67 ARG A C 1
ATOM 483 O O . ARG A 1 67 ? 11.677 16.386 19.071 1.00 42.19 67 ARG A O 1
ATOM 490 N N . ASN A 1 68 ? 10.525 16.347 21.014 1.00 47.62 68 ASN A N 1
ATOM 491 C CA . ASN A 1 68 ? 9.241 16.994 20.735 1.00 47.62 68 ASN A CA 1
ATOM 492 C C . ASN A 1 68 ? 8.911 17.233 19.253 1.00 47.62 68 ASN A C 1
ATOM 494 O O . ASN A 1 68 ? 9.069 18.342 18.747 1.00 47.62 68 ASN A O 1
ATOM 498 N N . ILE A 1 69 ? 8.376 16.213 18.580 1.00 45.69 69 ILE A N 1
ATOM 499 C CA . ILE A 1 69 ? 7.744 16.374 17.267 1.00 45.69 69 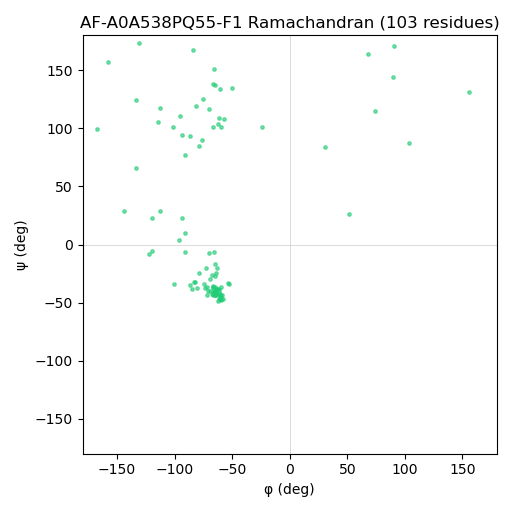ILE A CA 1
ATOM 500 C C . ILE A 1 69 ? 6.253 16.637 17.501 1.00 45.69 69 ILE A C 1
ATOM 502 O O . ILE A 1 69 ? 5.418 15.748 17.378 1.00 45.69 69 ILE A O 1
ATOM 506 N N . SER A 1 70 ? 5.928 17.869 17.888 1.00 46.34 70 SER A N 1
ATOM 507 C CA . SER A 1 70 ? 4.547 18.333 18.083 1.00 46.34 70 SER A CA 1
ATOM 508 C C . SER A 1 70 ? 3.954 19.016 16.840 1.00 46.34 70 SER A C 1
ATOM 510 O O . SER A 1 70 ? 3.052 19.832 16.994 1.00 46.34 70 SER A O 1
ATOM 512 N N . SER A 1 71 ? 4.438 18.770 15.611 1.00 47.03 71 SER A N 1
ATOM 513 C CA . SER A 1 71 ? 3.972 19.577 14.460 1.00 47.03 71 SER A CA 1
ATOM 514 C C . SER A 1 71 ? 3.812 18.886 13.098 1.00 47.03 71 SER A C 1
ATOM 516 O O . SER A 1 71 ? 3.883 19.556 12.070 1.00 47.03 71 SER A O 1
ATOM 518 N N . LEU A 1 72 ? 3.521 17.586 13.046 1.00 45.22 72 LEU A N 1
ATOM 519 C CA . LEU A 1 72 ? 2.890 16.999 11.857 1.00 45.22 72 LEU A CA 1
ATOM 520 C C . LEU A 1 72 ? 1.497 16.517 12.248 1.00 45.22 72 LEU A C 1
ATOM 522 O O . LEU A 1 72 ? 1.341 15.557 12.997 1.00 45.22 72 LEU A O 1
ATOM 526 N N . GLY A 1 73 ? 0.498 17.278 11.802 1.00 44.31 73 GLY A N 1
ATOM 527 C CA . GLY A 1 73 ? -0.901 17.085 12.142 1.00 44.31 73 GLY A CA 1
ATOM 528 C C . GLY A 1 73 ? -1.365 15.648 11.929 1.00 44.31 73 GLY A C 1
ATOM 529 O O . GLY A 1 73 ? -1.094 15.038 10.900 1.00 44.31 73 GLY A O 1
ATOM 530 N N . ASN A 1 74 ? -2.092 15.146 12.926 1.00 53.19 74 ASN A N 1
ATOM 531 C CA . ASN A 1 74 ? -3.011 14.017 12.831 1.00 53.19 74 ASN A CA 1
ATOM 532 C C . ASN A 1 74 ? -2.487 12.716 12.206 1.00 53.19 74 ASN A C 1
ATOM 534 O O . ASN A 1 74 ? -3.284 11.899 11.741 1.00 53.19 74 ASN A O 1
ATOM 538 N N . VAL A 1 75 ? -1.183 12.445 12.262 1.00 51.84 75 VAL A N 1
ATOM 539 C CA . VAL A 1 75 ? -0.725 11.060 12.138 1.00 51.84 75 VAL A CA 1
ATOM 540 C C . VAL A 1 75 ? -1.013 10.406 13.477 1.00 51.84 75 VAL A C 1
ATOM 542 O O . VAL A 1 75 ? -0.223 10.481 14.413 1.00 51.84 75 VAL A O 1
ATOM 545 N N . VAL A 1 76 ? -2.209 9.840 13.584 1.00 61.66 76 VAL A N 1
ATOM 546 C CA . VAL A 1 76 ? -2.571 8.979 14.697 1.00 61.66 76 VAL A CA 1
ATOM 547 C C . VAL A 1 76 ? -1.588 7.810 14.684 1.00 61.66 76 VAL A C 1
ATOM 549 O O . VAL A 1 76 ? -1.685 6.907 13.855 1.00 61.66 76 VAL A O 1
ATOM 552 N N . ASP A 1 77 ? -0.593 7.874 15.563 1.00 70.19 77 ASP A N 1
ATOM 553 C CA . ASP A 1 77 ? 0.378 6.806 15.733 1.00 70.19 77 ASP A CA 1
ATOM 554 C C . ASP A 1 77 ? -0.348 5.579 16.305 1.00 70.19 77 ASP A C 1
ATOM 556 O O . ASP A 1 77 ? -1.181 5.696 17.213 1.00 70.19 77 ASP A O 1
ATOM 560 N N . ASN A 1 78 ? -0.033 4.390 15.793 1.00 72.94 78 ASN A N 1
ATOM 561 C CA . ASN A 1 78 ? -0.611 3.127 16.259 1.00 72.94 78 ASN A CA 1
ATOM 562 C C . ASN A 1 78 ? -0.448 2.970 17.779 1.00 72.94 78 ASN A C 1
ATOM 564 O O . ASN A 1 78 ? -1.326 2.441 18.462 1.00 72.94 78 ASN A O 1
ATOM 568 N N . VAL A 1 79 ? 0.646 3.501 18.327 1.00 78.69 79 VAL A N 1
ATOM 569 C CA . VAL A 1 79 ? 0.909 3.528 19.769 1.00 78.69 79 VAL A CA 1
ATOM 570 C C . VAL A 1 79 ? -0.118 4.379 20.525 1.00 78.69 79 VAL A C 1
ATOM 572 O O . VAL A 1 79 ? -0.536 4.014 21.625 1.00 78.69 79 VAL A O 1
ATOM 575 N N . GLN A 1 80 ? -0.548 5.506 19.959 1.00 78.56 80 GLN A N 1
ATOM 576 C CA . GLN A 1 80 ? -1.530 6.395 20.579 1.00 78.56 80 GLN A CA 1
ATOM 577 C C . GLN A 1 80 ? -2.940 5.793 20.532 1.00 78.56 80 GLN A C 1
ATOM 579 O O . GLN A 1 80 ? -3.651 5.858 21.533 1.00 78.56 80 GLN A O 1
ATOM 584 N N . LEU A 1 81 ? -3.300 5.104 19.441 1.00 83.81 81 LEU A N 1
ATOM 585 C CA . LEU A 1 81 ? -4.541 4.317 19.368 1.00 83.81 81 LEU A CA 1
ATOM 586 C C . LEU A 1 81 ? -4.587 3.232 20.435 1.00 83.81 81 LEU A C 1
ATOM 588 O O . LEU A 1 81 ? -5.576 3.117 21.155 1.00 83.81 81 LEU A O 1
ATOM 592 N N . MET A 1 82 ? -3.509 2.460 20.577 1.00 83.31 82 MET A N 1
ATOM 593 C CA . MET A 1 82 ? -3.447 1.399 21.583 1.00 83.31 82 MET A CA 1
ATOM 594 C C . MET A 1 82 ? -3.582 1.946 23.008 1.00 83.31 82 MET A C 1
ATOM 596 O O . MET A 1 82 ? -4.264 1.340 23.836 1.00 83.31 82 MET A O 1
ATOM 600 N N . LYS A 1 83 ? -2.987 3.110 23.299 1.00 87.06 83 LYS A N 1
ATOM 601 C CA . LYS A 1 83 ? -3.137 3.778 24.601 1.00 87.06 83 LYS A CA 1
ATOM 602 C C . LYS A 1 83 ? -4.577 4.206 24.866 1.00 87.06 83 LYS A C 1
ATOM 604 O O . LYS A 1 83 ? -5.074 3.976 25.969 1.00 87.06 83 LYS A O 1
ATOM 609 N N . GLU A 1 84 ? -5.252 4.777 23.874 1.00 89.88 84 GLU A N 1
ATOM 610 C CA . GLU A 1 84 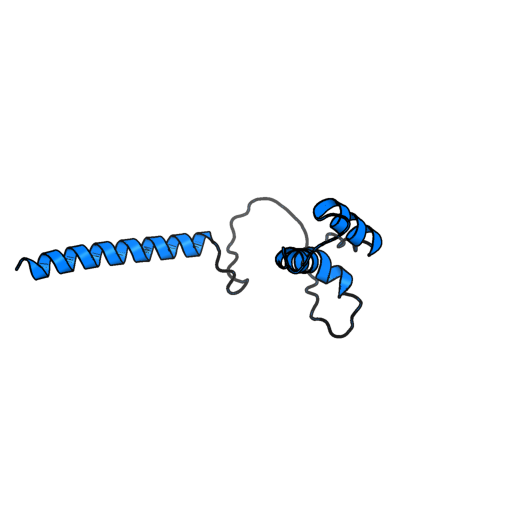? -6.624 5.250 24.059 1.00 89.88 84 GLU A CA 1
ATOM 611 C C . GLU A 1 84 ? -7.618 4.082 24.170 1.00 89.88 84 GLU A C 1
ATOM 613 O O . GLU A 1 84 ? -8.496 4.114 25.031 1.00 89.88 84 GLU A O 1
ATOM 618 N N . ILE A 1 85 ? -7.412 2.990 23.422 1.00 91.00 85 ILE A N 1
ATOM 619 C CA . ILE A 1 85 ? -8.178 1.737 23.574 1.00 91.00 85 ILE A CA 1
ATOM 620 C C . ILE A 1 85 ? -8.022 1.169 24.991 1.00 91.00 85 ILE A C 1
ATOM 622 O O . ILE A 1 85 ? -9.005 0.786 25.625 1.00 91.00 85 ILE A O 1
ATOM 626 N N . LEU A 1 86 ? -6.798 1.148 25.523 1.00 92.38 86 LEU A N 1
ATOM 627 C CA . LEU A 1 86 ? -6.530 0.636 26.869 1.00 92.38 86 LEU A CA 1
ATOM 628 C C . LEU A 1 86 ? -7.108 1.538 27.971 1.00 92.38 86 LEU A C 1
ATOM 630 O O . LEU A 1 86 ? -7.471 1.072 29.051 1.00 92.38 86 LEU A O 1
ATOM 634 N N . LYS A 1 87 ? -7.204 2.841 27.719 1.00 94.06 87 LYS A N 1
ATOM 635 C CA . LYS A 1 87 ? -7.855 3.783 28.630 1.00 94.06 87 LYS A CA 1
ATOM 636 C C . LYS A 1 87 ? -9.371 3.594 28.631 1.00 94.06 87 LYS A C 1
ATOM 638 O O . LYS A 1 87 ? -9.963 3.540 29.708 1.00 94.06 87 LYS A O 1
ATOM 643 N N . LEU A 1 88 ? -9.974 3.414 27.456 1.00 93.75 88 LEU A N 1
ATOM 644 C CA . LEU A 1 88 ? -11.396 3.100 27.322 1.00 93.75 88 LEU A CA 1
ATOM 645 C C . LEU A 1 88 ? -11.747 1.779 28.015 1.00 93.75 88 LEU A C 1
ATOM 647 O O . LEU A 1 88 ? -12.710 1.738 28.778 1.00 93.75 88 LEU A O 1
ATOM 651 N N . SER A 1 89 ? -10.946 0.723 27.840 1.00 92.06 89 SER A N 1
ATOM 652 C CA . SER A 1 89 ? -11.218 -0.572 28.483 1.00 92.06 89 SER A CA 1
ATOM 653 C C . SER A 1 89 ? -11.216 -0.478 30.013 1.00 92.06 89 SER A C 1
ATOM 655 O O . SER A 1 89 ? -12.098 -1.031 30.669 1.00 92.06 89 SER A O 1
ATOM 657 N N . LYS A 1 90 ? -10.290 0.297 30.593 1.00 92.44 90 LYS A N 1
ATOM 658 C CA . LYS A 1 90 ? -10.252 0.567 32.039 1.00 92.44 90 LYS A CA 1
ATOM 659 C C . LYS A 1 90 ? -11.466 1.356 32.524 1.00 92.44 90 LYS A C 1
ATOM 661 O O . LYS A 1 90 ? -11.988 1.069 33.600 1.00 92.44 90 LYS A O 1
ATOM 666 N N . GLN A 1 91 ? -11.917 2.345 31.753 1.00 92.69 91 GLN A N 1
ATOM 667 C CA . GLN A 1 91 ? -13.106 3.127 32.097 1.00 92.69 91 GLN A CA 1
ATOM 668 C C . GLN A 1 91 ? -14.366 2.264 32.081 1.00 92.69 91 GLN A C 1
ATOM 670 O O . GLN A 1 91 ? -15.154 2.335 33.021 1.00 92.69 91 GLN A O 1
ATOM 675 N N . VAL A 1 92 ? -14.521 1.406 31.069 1.00 93.94 92 VAL A N 1
ATOM 676 C CA . VAL A 1 92 ? -15.639 0.458 30.988 1.00 93.94 92 VAL A CA 1
ATOM 677 C C . VAL A 1 92 ? -15.618 -0.501 32.175 1.00 93.94 92 VAL A C 1
ATOM 679 O O . VAL A 1 92 ? -16.633 -0.629 32.847 1.00 93.94 92 VAL A O 1
ATOM 682 N N . ALA A 1 93 ? -14.466 -1.090 32.509 1.00 91.38 93 ALA A N 1
ATOM 683 C CA . ALA A 1 93 ? -14.349 -1.985 33.663 1.00 91.38 93 ALA A CA 1
ATOM 684 C C . ALA A 1 93 ? -14.745 -1.301 34.986 1.00 91.38 93 ALA A C 1
ATOM 686 O O . ALA A 1 93 ? -15.498 -1.865 35.777 1.00 91.38 93 ALA A O 1
ATOM 687 N N . SER A 1 94 ? -14.300 -0.059 35.207 1.00 91.12 94 SER A N 1
ATOM 688 C CA . SER A 1 94 ? -14.662 0.699 36.412 1.00 91.12 94 SER A CA 1
ATOM 689 C C . SER A 1 94 ? -16.151 1.055 36.462 1.00 91.12 94 SER A C 1
ATOM 691 O O . SER A 1 94 ? -16.757 1.035 37.534 1.00 91.12 94 SER A O 1
ATOM 693 N N . LEU A 1 95 ? -16.755 1.378 35.316 1.00 90.19 95 LEU A N 1
ATOM 694 C CA . LEU A 1 95 ? -18.191 1.634 35.222 1.00 90.19 95 LEU A CA 1
ATOM 695 C C . LEU A 1 95 ? -19.001 0.360 35.478 1.00 90.19 95 LEU A C 1
ATOM 697 O O . LEU A 1 95 ? -19.968 0.420 36.232 1.00 90.19 95 LEU A O 1
ATOM 701 N N . SER A 1 96 ? -18.583 -0.781 34.928 1.00 87.44 96 SER A N 1
ATOM 702 C CA . SER A 1 96 ? -19.197 -2.087 35.192 1.00 87.44 96 SER A CA 1
ATOM 703 C C . SER A 1 96 ? -19.172 -2.437 36.681 1.00 87.44 96 SER A C 1
ATOM 705 O O . SER A 1 96 ? -20.212 -2.774 37.236 1.00 87.44 96 SER A O 1
ATOM 707 N N . GLU A 1 97 ? -18.034 -2.260 37.357 1.00 86.44 97 GLU A N 1
ATOM 708 C CA . GLU A 1 97 ? -17.917 -2.521 38.801 1.00 86.44 97 GLU A CA 1
ATOM 709 C C . GLU A 1 97 ? -18.826 -1.597 39.633 1.00 86.44 97 GLU A C 1
ATOM 711 O O . GLU A 1 97 ? -19.426 -2.003 40.630 1.00 86.44 97 GLU A O 1
ATOM 716 N N . ARG A 1 98 ? -18.957 -0.328 39.230 1.00 85.44 98 ARG A N 1
ATOM 717 C CA . ARG A 1 98 ? -19.859 0.625 39.894 1.00 85.44 98 ARG A CA 1
ATOM 718 C C . ARG A 1 98 ? -21.326 0.276 39.669 1.00 85.44 98 ARG A C 1
ATOM 720 O O . ARG A 1 98 ? -22.107 0.395 40.608 1.00 85.44 98 ARG A O 1
ATOM 727 N N . LEU A 1 99 ? -21.697 -0.149 38.464 1.00 84.88 99 LEU A N 1
ATOM 728 C CA . LEU A 1 99 ? -23.058 -0.588 38.154 1.00 84.88 99 LEU A CA 1
ATOM 729 C C . LEU A 1 99 ? -23.429 -1.845 38.938 1.00 84.88 99 LEU A C 1
ATOM 731 O O . LEU A 1 99 ? -24.530 -1.912 39.475 1.00 84.88 99 LEU A O 1
ATOM 735 N N . GLU A 1 100 ? -22.509 -2.796 39.085 1.00 78.06 100 GLU A N 1
ATOM 736 C CA . GLU A 1 100 ? -22.716 -3.983 39.916 1.00 78.06 100 GLU A CA 1
ATOM 737 C C . GLU A 1 100 ? -22.964 -3.598 41.384 1.00 78.06 100 GLU A C 1
ATOM 739 O O . GLU A 1 100 ? -23.952 -4.017 41.980 1.00 78.06 100 GLU A O 1
ATOM 744 N N . LYS A 1 101 ? -22.164 -2.682 41.943 1.00 76.62 101 LYS A N 1
ATOM 745 C CA . LYS A 1 101 ? -22.356 -2.176 43.318 1.00 76.62 101 LYS A CA 1
ATOM 746 C C . LYS A 1 101 ? -23.654 -1.388 43.525 1.00 76.62 101 LYS A C 1
ATOM 748 O O . LYS A 1 101 ? -24.141 -1.329 44.650 1.00 76.62 101 LYS A O 1
ATOM 753 N N . VAL A 1 102 ? -24.186 -0.755 42.480 1.00 74.94 102 VAL A N 1
ATOM 754 C CA . VAL A 1 102 ? -25.472 -0.036 42.528 1.00 74.94 102 VAL A CA 1
ATOM 755 C C . VAL A 1 102 ? -26.653 -0.990 42.340 1.00 74.94 102 VAL A C 1
ATOM 757 O O . VAL A 1 102 ? -27.697 -0.761 42.931 1.00 74.94 102 VAL A O 1
ATOM 760 N N . THR A 1 103 ? -26.489 -2.060 41.561 1.00 69.19 103 THR A N 1
ATOM 761 C CA . THR A 1 103 ? -27.551 -3.048 41.291 1.00 69.19 103 THR A CA 1
ATOM 762 C C . THR A 1 103 ? -27.732 -4.043 42.443 1.00 69.19 103 THR A C 1
ATOM 764 O O . THR A 1 103 ? -28.805 -4.611 42.602 1.00 69.19 103 THR A O 1
ATOM 767 N N . VAL A 1 104 ? -26.696 -4.256 43.262 1.00 58.66 104 VAL A N 1
ATOM 768 C CA . VAL A 1 104 ? -26.713 -5.164 44.430 1.00 58.66 104 VAL A CA 1
ATOM 769 C C . VAL A 1 104 ? -27.138 -4.440 45.729 1.00 58.66 104 VAL A C 1
ATOM 771 O O . VAL A 1 104 ? -27.046 -4.998 46.821 1.00 58.66 104 VAL A O 1
ATOM 774 N N . LYS A 1 105 ? -27.622 -3.197 45.631 1.00 49.16 105 LYS A N 1
ATOM 775 C CA . LYS A 1 105 ? -28.181 -2.417 46.744 1.00 49.16 105 LYS A CA 1
ATOM 776 C C . LYS A 1 105 ? -29.693 -2.298 46.614 1.00 49.16 105 LYS A C 1
ATOM 778 O O . LYS A 1 105 ? -30.351 -2.350 47.673 1.00 49.16 105 LYS A O 1
#